Protein AF-A0A955X876-F1 (afdb_monomer)

Radius of gyration: 24.61 Å; Cα contacts (8 Å, |Δi|>4): 63; chains: 1; bounding box: 52×26×81 Å

Structure (mmCIF, N/CA/C/O backbone):
data_AF-A0A955X876-F1
#
_entry.id   AF-A0A955X876-F1
#
loop_
_atom_site.group_PDB
_atom_site.id
_atom_site.type_symbol
_atom_site.label_atom_id
_atom_site.label_alt_id
_atom_site.label_comp_id
_atom_site.label_asym_id
_atom_site.label_entity_id
_atom_site.label_seq_id
_atom_site.pdbx_PDB_ins_code
_atom_site.Cartn_x
_atom_site.Cartn_y
_atom_site.Cartn_z
_atom_site.occupancy
_atom_site.B_iso_or_equiv
_atom_site.auth_seq_id
_atom_site.auth_comp_id
_atom_site.auth_asym_id
_atom_site.auth_atom_id
_atom_site.pdbx_PDB_model_num
ATOM 1 N N . MET A 1 1 ? -39.574 15.669 65.019 1.00 46.94 1 MET A N 1
ATOM 2 C CA . MET A 1 1 ? -39.361 14.557 64.065 1.00 46.94 1 MET A CA 1
ATOM 3 C C . MET A 1 1 ? -38.713 15.125 62.801 1.00 46.94 1 MET A C 1
ATOM 5 O O . MET A 1 1 ? -39.410 15.679 61.964 1.00 46.94 1 MET A O 1
ATOM 9 N N . ARG A 1 2 ? -37.374 15.113 62.713 1.00 51.97 2 ARG A N 1
ATOM 10 C CA . A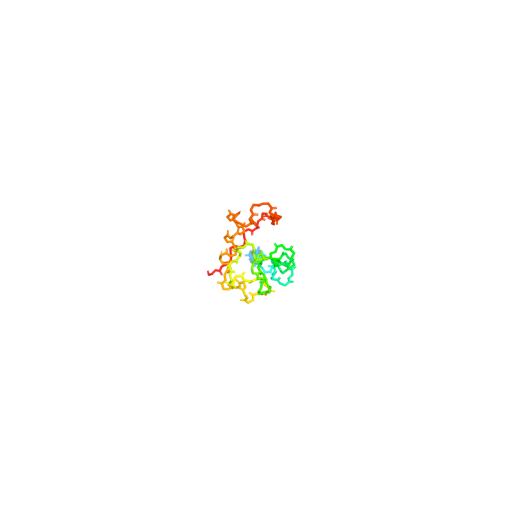RG A 1 2 ? -36.609 15.678 61.583 1.00 51.97 2 ARG A CA 1
ATOM 11 C C . ARG A 1 2 ? -36.257 14.535 60.629 1.00 51.97 2 ARG A C 1
ATOM 13 O O . ARG A 1 2 ? -35.543 13.619 61.018 1.00 51.97 2 ARG A O 1
ATOM 20 N N . ARG A 1 3 ? -36.835 14.555 59.426 1.00 57.81 3 ARG A N 1
ATOM 21 C CA . ARG A 1 3 ? -36.649 13.527 58.394 1.00 57.81 3 ARG A CA 1
ATOM 22 C C . ARG A 1 3 ? -35.230 13.618 57.830 1.00 57.81 3 ARG A C 1
ATOM 24 O O . ARG A 1 3 ? -34.877 14.617 57.214 1.00 57.81 3 ARG A O 1
ATOM 31 N N . VAL A 1 4 ? -34.440 12.570 58.046 1.00 61.78 4 VAL A N 1
ATOM 32 C CA . VAL A 1 4 ? -33.157 12.335 57.375 1.00 61.78 4 VAL A CA 1
ATOM 33 C C . VAL A 1 4 ? -33.472 11.716 56.009 1.00 61.78 4 VAL A C 1
ATOM 35 O O . VAL A 1 4 ? -33.583 10.504 55.881 1.00 61.78 4 VAL A O 1
ATOM 38 N N . LEU A 1 5 ? -33.704 12.547 54.993 1.00 59.03 5 LEU A N 1
ATOM 39 C CA . LEU A 1 5 ? -33.776 12.136 53.585 1.00 59.03 5 LEU A CA 1
ATOM 40 C C . LEU A 1 5 ? -32.793 13.012 52.807 1.00 59.03 5 LEU A C 1
ATOM 42 O O . LEU A 1 5 ? -33.166 14.081 52.338 1.00 59.03 5 LEU A O 1
ATOM 46 N N . ALA A 1 6 ? -31.525 12.609 52.732 1.00 58.16 6 ALA A N 1
ATOM 47 C CA . ALA A 1 6 ? -30.532 13.362 51.964 1.00 58.16 6 ALA A CA 1
ATOM 48 C C . ALA A 1 6 ? -29.336 12.586 51.366 1.00 58.16 6 ALA A C 1
ATOM 50 O O . ALA A 1 6 ? -28.631 13.221 50.591 1.00 58.16 6 ALA A O 1
ATOM 51 N N . PRO A 1 7 ? -29.051 11.283 51.614 1.00 53.41 7 PRO A N 1
ATOM 52 C CA . PRO A 1 7 ? -27.839 10.707 51.020 1.00 53.41 7 PRO A CA 1
ATOM 53 C C . PRO A 1 7 ? -28.064 9.997 49.674 1.00 53.41 7 PRO A C 1
ATOM 55 O O . PRO A 1 7 ? -27.098 9.742 48.965 1.00 53.41 7 PRO A O 1
ATOM 58 N N . LEU A 1 8 ? -29.304 9.681 49.276 1.00 55.84 8 LEU A N 1
ATOM 59 C CA . LEU A 1 8 ? -29.526 8.789 48.126 1.00 55.84 8 LEU A CA 1
ATOM 60 C C . LEU A 1 8 ? -29.377 9.460 46.747 1.00 55.84 8 LEU A C 1
ATOM 62 O O . LEU A 1 8 ? -29.168 8.769 45.756 1.00 55.84 8 LEU A O 1
ATOM 66 N N . ALA A 1 9 ? -29.452 10.791 46.667 1.00 57.09 9 ALA A N 1
ATOM 67 C CA . ALA A 1 9 ? -29.381 11.507 45.389 1.00 57.09 9 ALA A CA 1
ATOM 68 C C . ALA A 1 9 ? -27.944 11.668 44.854 1.00 57.09 9 ALA A C 1
ATOM 70 O O . ALA A 1 9 ? -27.759 11.863 43.657 1.00 57.09 9 ALA A O 1
ATOM 71 N N . LEU A 1 10 ? -26.925 11.561 45.715 1.00 55.12 10 LEU A N 1
ATOM 72 C CA . LEU A 1 10 ? -25.534 11.806 45.320 1.00 55.12 10 LEU A CA 1
ATOM 73 C C . LEU A 1 10 ? -24.868 10.577 44.675 1.00 55.12 10 LEU A C 1
ATOM 75 O O . LEU A 1 10 ? -23.949 10.728 43.878 1.00 55.12 10 LEU A O 1
ATOM 79 N N . ALA A 1 11 ? -25.362 9.367 44.956 1.00 57.44 11 ALA A N 1
ATOM 80 C CA . ALA A 1 11 ? -24.802 8.131 44.404 1.00 57.44 11 ALA A CA 1
ATOM 81 C C . ALA A 1 11 ? -25.152 7.905 42.919 1.00 57.44 11 ALA A C 1
ATOM 83 O O . ALA A 1 11 ? -24.370 7.289 42.201 1.00 57.44 11 ALA A O 1
ATOM 84 N N . LEU A 1 12 ? -26.282 8.433 42.426 1.00 56.28 12 LEU A N 1
ATOM 85 C CA . LEU A 1 12 ? -26.659 8.303 41.009 1.00 56.28 12 LEU A CA 1
ATOM 86 C C . LEU A 1 12 ? -25.880 9.252 40.083 1.00 56.28 12 LEU A C 1
ATOM 88 O O . LEU A 1 12 ? -25.795 8.991 38.887 1.00 56.28 12 LEU A O 1
ATOM 92 N N . ALA A 1 13 ? -25.288 10.326 40.614 1.00 57.69 13 ALA A N 1
ATOM 93 C CA . ALA A 1 13 ? -24.549 11.298 39.809 1.00 57.69 13 ALA A CA 1
ATOM 94 C C . ALA A 1 13 ? -23.156 10.799 39.375 1.00 57.69 13 ALA A C 1
ATOM 96 O O . ALA A 1 13 ? -22.632 11.270 38.369 1.00 57.69 13 ALA A O 1
ATOM 97 N N . LEU A 1 14 ? -22.563 9.827 40.083 1.00 55.78 14 LEU A N 1
ATOM 98 C CA . LEU A 1 14 ? -21.231 9.300 39.748 1.00 55.78 14 LEU A CA 1
ATOM 99 C C . LEU A 1 14 ? -21.244 8.234 38.637 1.00 55.78 14 LEU A C 1
ATOM 101 O O . LEU A 1 14 ? -20.202 7.973 38.047 1.00 55.78 14 LEU A O 1
ATOM 105 N N . ALA A 1 15 ? -22.396 7.642 38.310 1.00 58.44 15 ALA A N 1
ATOM 106 C CA . ALA A 1 15 ? -22.489 6.609 37.272 1.00 58.44 15 ALA A CA 1
ATOM 107 C C . ALA A 1 15 ? -22.583 7.172 35.838 1.00 58.44 15 ALA A C 1
ATOM 109 O O . ALA A 1 15 ? -22.543 6.411 34.877 1.00 58.44 15 ALA A O 1
ATOM 110 N N . ALA A 1 16 ? -22.712 8.493 35.679 1.00 61.22 16 ALA A N 1
ATOM 111 C CA . ALA A 1 16 ? -22.961 9.135 34.386 1.00 61.22 16 ALA A CA 1
ATOM 112 C C . ALA A 1 16 ? -21.707 9.730 33.711 1.00 61.22 16 ALA A C 1
ATOM 114 O O . ALA A 1 16 ? -21.830 10.341 32.654 1.00 61.22 16 ALA A O 1
ATOM 115 N N . CYS A 1 17 ? -20.512 9.574 34.295 1.00 60.59 17 CYS A N 1
ATOM 116 C CA . CYS A 1 17 ? -19.291 10.257 33.835 1.00 60.59 17 CYS A CA 1
ATOM 117 C C . CYS A 1 17 ? -18.110 9.308 33.532 1.00 60.59 17 CYS A C 1
ATOM 119 O O . CYS A 1 17 ? -16.960 9.713 33.659 1.00 60.59 17 CYS A O 1
ATOM 121 N N . GLY A 1 18 ? -18.376 8.046 33.172 1.00 60.62 18 GLY A N 1
ATOM 122 C CA . GLY A 1 18 ? -17.340 7.010 32.999 1.00 60.62 18 GLY A CA 1
ATOM 123 C C . GLY A 1 18 ? -17.382 6.246 31.673 1.00 60.62 18 GLY A C 1
ATOM 124 O O . GLY A 1 18 ? -16.867 5.137 31.604 1.00 60.62 18 GLY A O 1
ATOM 125 N N . GLY A 1 19 ? -18.045 6.779 30.645 1.00 61.38 19 GLY A N 1
ATOM 126 C CA . GLY A 1 19 ? -17.951 6.213 29.300 1.00 61.38 19 GLY A CA 1
ATOM 127 C C . GLY A 1 19 ? -16.740 6.802 28.591 1.00 61.38 19 GLY A C 1
ATOM 128 O O . GLY A 1 19 ? -16.842 7.919 28.084 1.00 61.38 19 GLY A O 1
ATOM 129 N N . GLU A 1 20 ? -15.615 6.084 28.566 1.00 70.38 20 GLU A N 1
ATOM 130 C CA . GLU A 1 20 ? -14.516 6.423 27.658 1.00 70.38 20 GLU A CA 1
ATOM 131 C C . GLU A 1 20 ? -15.081 6.455 26.223 1.00 70.38 20 GLU A C 1
ATOM 133 O O . GLU A 1 20 ? -15.805 5.528 25.834 1.00 70.38 20 GLU A O 1
ATOM 138 N N . PRO A 1 21 ? -14.820 7.509 25.429 1.00 67.19 21 PRO A N 1
ATOM 139 C CA . PRO A 1 21 ? -15.184 7.489 24.022 1.00 67.19 21 PRO A CA 1
ATOM 140 C C . PRO A 1 21 ? -14.467 6.309 23.362 1.00 67.19 21 PRO A C 1
ATOM 142 O O . PRO A 1 21 ? -13.261 6.145 23.535 1.00 67.19 21 PRO A O 1
ATOM 145 N N . ALA A 1 22 ? -15.219 5.477 22.636 1.00 69.19 22 ALA A N 1
ATOM 146 C CA . ALA A 1 22 ? -14.650 4.354 21.901 1.00 69.19 22 ALA A CA 1
ATOM 147 C C . ALA A 1 22 ? -13.519 4.856 20.994 1.00 69.19 22 ALA A C 1
ATOM 149 O O . ALA A 1 22 ? -13.702 5.849 20.283 1.00 69.19 22 ALA A O 1
ATOM 150 N N . ASP A 1 23 ? -12.368 4.180 21.033 1.00 70.44 23 ASP A N 1
ATOM 151 C CA . ASP A 1 23 ? -11.249 4.508 20.158 1.00 70.44 23 ASP A CA 1
ATOM 152 C C . ASP A 1 23 ? -11.703 4.288 18.704 1.00 70.44 23 ASP A C 1
ATOM 154 O O . ASP A 1 23 ? -12.031 3.157 18.325 1.00 70.44 23 ASP A O 1
ATOM 158 N N . PRO A 1 24 ? -11.759 5.335 17.862 1.00 63.53 24 PRO A N 1
ATOM 159 C CA . PRO A 1 24 ? -12.141 5.178 16.462 1.00 63.53 24 PRO A CA 1
ATOM 160 C C . PRO A 1 24 ? -11.194 4.234 15.699 1.00 63.53 24 PRO A C 1
ATOM 162 O O . PRO A 1 24 ? -11.566 3.731 14.639 1.00 63.53 24 PRO A O 1
ATOM 165 N N . CYS A 1 25 ? -10.004 3.951 16.238 1.00 69.44 25 CYS A N 1
ATOM 166 C CA . CYS A 1 25 ? -9.046 3.003 15.683 1.00 69.44 25 CYS A CA 1
ATOM 167 C C . CYS A 1 25 ? -9.357 1.543 16.046 1.00 69.44 25 CYS A C 1
ATOM 169 O O . CYS A 1 25 ? -8.926 0.656 15.314 1.00 69.44 25 CYS A O 1
ATOM 171 N N . GLU A 1 26 ? -10.139 1.260 17.099 1.00 73.25 26 GLU A N 1
ATOM 172 C CA . GLU A 1 26 ? -10.538 -0.123 17.431 1.00 73.25 26 GLU A CA 1
ATOM 173 C C . GLU A 1 26 ? -11.464 -0.733 16.371 1.00 73.25 26 GLU A C 1
ATOM 175 O O . GLU A 1 26 ? -11.457 -1.941 16.144 1.00 73.25 26 GLU A O 1
ATOM 180 N N . SER A 1 27 ? -12.251 0.105 15.697 1.00 76.19 27 SER A N 1
ATOM 181 C CA . SER A 1 27 ? -13.167 -0.301 14.620 1.00 76.19 27 SER A CA 1
ATOM 182 C C . SER A 1 27 ? -12.709 0.170 13.235 1.00 76.19 27 SER A C 1
ATOM 184 O O . SER A 1 27 ? -13.464 0.096 12.264 1.00 76.19 27 SER A O 1
ATOM 186 N N . GLY A 1 28 ? -11.470 0.659 13.146 1.00 75.56 28 GLY A N 1
ATOM 187 C CA . GLY A 1 28 ? -10.899 1.223 11.934 1.00 75.56 28 GLY A CA 1
ATOM 188 C C . GLY A 1 28 ? -10.596 0.188 10.840 1.00 75.56 28 GLY A C 1
ATOM 189 O O . GLY A 1 28 ? -10.668 -1.027 11.055 1.00 75.56 28 GLY A O 1
ATOM 190 N N . PRO A 1 29 ? -10.235 0.662 9.635 1.00 82.56 29 PRO A N 1
ATOM 191 C CA . PRO A 1 29 ? -9.770 -0.208 8.565 1.00 82.56 29 PRO A CA 1
ATOM 192 C C . PRO A 1 29 ? -8.496 -0.949 8.991 1.00 82.56 29 PRO A C 1
ATOM 194 O O . PRO A 1 29 ? -7.559 -0.371 9.537 1.00 82.56 29 PRO A O 1
ATOM 197 N N . THR A 1 30 ? -8.453 -2.240 8.694 1.00 88.00 30 THR A N 1
ATOM 198 C CA . THR A 1 30 ? -7.306 -3.124 8.879 1.00 88.00 30 THR A CA 1
ATOM 199 C C . THR A 1 30 ? -6.693 -3.482 7.531 1.00 88.00 30 THR A C 1
ATOM 201 O O . THR A 1 30 ? -7.262 -3.246 6.456 1.00 88.00 30 THR A O 1
ATOM 204 N N . PHE A 1 31 ? -5.511 -4.103 7.575 1.00 87.62 31 PHE A N 1
ATOM 205 C CA . PHE A 1 31 ? -4.882 -4.581 6.354 1.00 87.62 31 PHE A CA 1
ATOM 206 C C . PHE A 1 31 ? -5.774 -5.572 5.599 1.00 87.62 31 PHE A C 1
ATOM 208 O O . PHE A 1 31 ? -5.993 -5.428 4.401 1.00 87.62 31 PHE A O 1
ATOM 215 N N . THR A 1 32 ? -6.331 -6.552 6.308 1.00 89.00 32 THR A N 1
ATOM 216 C CA . THR A 1 32 ? -7.084 -7.651 5.700 1.00 89.00 32 THR A CA 1
ATOM 217 C C . THR A 1 32 ? -8.492 -7.266 5.257 1.00 89.00 32 THR A C 1
ATOM 219 O O . THR A 1 32 ? -8.992 -7.884 4.324 1.00 89.00 32 THR A O 1
ATOM 222 N N . ASN A 1 33 ? -9.136 -6.275 5.886 1.00 84.81 33 ASN A N 1
ATOM 223 C CA . ASN A 1 33 ? -10.523 -5.908 5.571 1.00 84.81 33 ASN A CA 1
ATOM 224 C C . ASN A 1 33 ? -10.661 -4.706 4.617 1.00 84.81 33 ASN A C 1
ATOM 226 O O . ASN A 1 33 ? -11.770 -4.417 4.181 1.00 84.81 33 ASN A O 1
ATOM 230 N N . THR A 1 34 ? -9.589 -3.953 4.347 1.00 87.19 34 THR A N 1
ATOM 231 C CA . THR A 1 34 ? -9.669 -2.722 3.541 1.00 87.19 34 THR A CA 1
ATOM 232 C C . THR A 1 34 ? -8.395 -2.474 2.745 1.00 87.19 34 THR A C 1
ATOM 234 O O . THR A 1 34 ? -8.446 -2.364 1.521 1.00 87.19 34 THR A O 1
ATOM 237 N N . VAL A 1 35 ? -7.235 -2.385 3.407 1.00 87.88 35 VAL A N 1
ATOM 238 C CA . VAL A 1 35 ? -6.008 -1.914 2.733 1.00 87.88 35 VAL A CA 1
ATOM 239 C C . VAL A 1 35 ? -5.560 -2.881 1.642 1.00 87.88 35 VAL A C 1
ATOM 241 O O . VAL A 1 35 ? -5.138 -2.430 0.581 1.00 87.88 35 VAL A O 1
ATOM 244 N N . LYS A 1 36 ? -5.684 -4.195 1.861 1.00 91.12 36 LYS A N 1
ATOM 245 C CA . LYS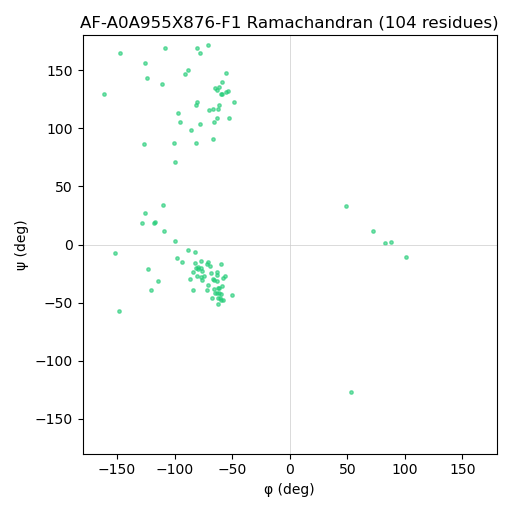 A 1 36 ? -5.269 -5.199 0.881 1.00 91.12 36 LYS A CA 1
ATOM 246 C C . LYS A 1 36 ? -6.034 -5.075 -0.433 1.00 91.12 36 LYS A C 1
ATOM 248 O O . LYS A 1 36 ? -5.409 -5.075 -1.483 1.00 91.12 36 LYS A O 1
ATOM 253 N N . GLU A 1 37 ? -7.353 -4.914 -0.390 1.00 91.25 37 GLU A N 1
ATOM 254 C CA . GLU A 1 37 ? -8.158 -4.777 -1.611 1.00 91.25 37 GLU A CA 1
ATOM 255 C C . GLU A 1 37 ? -7.741 -3.542 -2.424 1.00 91.25 37 GLU A C 1
ATOM 257 O O . GLU A 1 37 ? -7.590 -3.605 -3.644 1.00 91.25 37 GLU A O 1
ATOM 262 N N . ILE A 1 38 ? -7.479 -2.426 -1.739 1.00 89.56 38 ILE A N 1
ATOM 263 C CA . ILE A 1 38 ? -7.014 -1.191 -2.377 1.00 89.56 38 ILE A CA 1
ATOM 264 C C . ILE A 1 38 ? -5.602 -1.374 -2.948 1.00 89.56 38 ILE A C 1
ATOM 266 O O . ILE A 1 38 ? -5.361 -0.990 -4.093 1.00 89.56 38 ILE A O 1
ATOM 270 N N . SER A 1 39 ? -4.687 -1.970 -2.178 1.00 90.06 39 SER A N 1
ATOM 271 C CA . SER A 1 39 ? -3.309 -2.240 -2.604 1.00 90.06 39 SER A CA 1
ATOM 272 C C . SER A 1 39 ? -3.282 -3.133 -3.844 1.00 90.06 39 SER A C 1
ATOM 274 O O . SER A 1 39 ? -2.651 -2.785 -4.846 1.00 90.06 39 SER A O 1
ATOM 276 N N . ASP A 1 40 ? -4.048 -4.226 -3.825 1.00 91.69 40 ASP A N 1
ATOM 277 C CA . ASP A 1 40 ? -4.156 -5.174 -4.931 1.00 91.69 40 ASP A CA 1
ATOM 278 C C . ASP A 1 40 ? -4.682 -4.489 -6.201 1.00 91.69 40 ASP A C 1
ATOM 280 O O . ASP A 1 40 ? -4.155 -4.700 -7.293 1.00 91.69 40 ASP A O 1
ATOM 284 N N . ALA A 1 41 ? -5.687 -3.618 -6.066 1.00 89.88 41 ALA A N 1
ATOM 285 C CA . ALA A 1 41 ? -6.323 -2.957 -7.201 1.00 89.88 41 ALA A CA 1
ATOM 286 C C . ALA A 1 41 ? -5.547 -1.749 -7.755 1.00 89.88 41 ALA A C 1
ATOM 288 O O . ALA A 1 41 ? -5.742 -1.387 -8.919 1.00 89.88 41 ALA A O 1
ATOM 289 N N . LYS A 1 42 ? -4.748 -1.060 -6.930 1.00 88.75 42 LYS A N 1
ATOM 290 C CA . LYS A 1 42 ? -4.183 0.261 -7.271 1.00 88.75 42 LYS A CA 1
ATOM 291 C C . LYS A 1 42 ? -2.666 0.342 -7.207 1.00 88.75 42 LYS A C 1
ATOM 293 O O . LYS A 1 42 ? -2.104 1.247 -7.818 1.00 88.75 42 LYS A O 1
ATOM 298 N N . CYS A 1 43 ? -2.010 -0.556 -6.482 1.00 91.62 43 CYS A N 1
ATOM 299 C CA . CYS A 1 43 ? -0.594 -0.420 -6.155 1.00 91.62 43 CYS A CA 1
ATOM 300 C C . CYS A 1 43 ? 0.249 -1.589 -6.683 1.00 91.62 43 CYS A C 1
ATOM 302 O O . CYS A 1 43 ? 1.348 -1.361 -7.194 1.00 91.62 43 CYS A O 1
ATOM 304 N N . LEU A 1 44 ? -0.266 -2.823 -6.623 1.00 92.88 44 LEU A N 1
ATOM 305 C CA . LEU A 1 44 ? 0.507 -4.029 -6.952 1.00 92.88 44 LEU A CA 1
ATOM 306 C C . LEU A 1 44 ? 0.997 -4.115 -8.396 1.00 92.88 44 LEU A C 1
ATOM 308 O O . LEU A 1 44 ? 2.002 -4.773 -8.643 1.00 92.88 44 LEU A O 1
ATOM 312 N N . SER A 1 45 ? 0.360 -3.427 -9.347 1.00 91.31 45 SER A N 1
ATOM 313 C CA . SER A 1 45 ? 0.841 -3.427 -10.735 1.00 91.31 45 SER A CA 1
ATOM 314 C C . SER A 1 45 ? 2.282 -2.925 -10.864 1.00 91.31 45 SER A C 1
ATOM 316 O O . SER A 1 45 ? 2.980 -3.341 -11.783 1.00 91.31 45 SER A O 1
ATOM 318 N N . CYS A 1 46 ? 2.715 -2.049 -9.949 1.00 93.06 46 CYS A N 1
ATOM 319 C CA . CYS A 1 46 ? 4.065 -1.482 -9.917 1.00 93.06 46 CYS A CA 1
ATOM 320 C C . CYS A 1 46 ? 4.861 -1.914 -8.674 1.00 93.06 46 CYS A C 1
ATOM 322 O O . CYS A 1 46 ? 6.083 -2.023 -8.737 1.00 93.06 46 CYS A O 1
ATOM 324 N N . HIS A 1 47 ? 4.170 -2.147 -7.554 1.00 94.75 47 HIS A N 1
ATOM 325 C CA . HIS A 1 47 ? 4.746 -2.435 -6.238 1.00 94.75 47 HIS A CA 1
ATOM 326 C C . HIS A 1 47 ? 4.527 -3.887 -5.796 1.00 94.75 47 HIS A C 1
ATOM 328 O O . HIS A 1 47 ? 4.319 -4.151 -4.617 1.00 94.75 47 HIS A O 1
ATOM 334 N N . SER A 1 48 ? 4.523 -4.835 -6.730 1.00 95.38 48 SER A N 1
ATOM 335 C CA . SER A 1 48 ? 4.628 -6.251 -6.378 1.00 95.38 48 SER A CA 1
ATOM 336 C C . SER A 1 48 ? 6.093 -6.678 -6.377 1.00 95.38 48 SER A C 1
ATOM 338 O O . SER A 1 48 ? 6.880 -6.231 -7.217 1.00 95.38 48 SER A O 1
ATOM 340 N N . LYS A 1 49 ? 6.448 -7.612 -5.497 1.00 95.31 49 LYS A N 1
ATOM 341 C CA . LYS A 1 49 ? 7.725 -8.338 -5.543 1.00 95.31 49 LYS A CA 1
ATOM 342 C C . LYS A 1 49 ? 7.952 -9.055 -6.879 1.00 95.31 49 LYS A C 1
ATOM 344 O O . LYS A 1 49 ? 9.095 -9.241 -7.280 1.00 95.31 49 LYS A O 1
ATOM 349 N N . ASP A 1 50 ? 6.868 -9.417 -7.568 1.00 94.94 50 ASP A N 1
ATOM 350 C CA . ASP A 1 50 ? 6.898 -10.084 -8.871 1.00 94.94 50 ASP A CA 1
ATOM 351 C C . ASP A 1 50 ? 6.934 -9.067 -10.035 1.00 94.94 50 ASP A C 1
ATOM 353 O O . ASP A 1 50 ? 7.057 -9.442 -11.203 1.00 94.94 50 ASP A O 1
ATOM 357 N N . ALA A 1 51 ? 6.830 -7.762 -9.746 1.00 93.00 51 ALA A N 1
ATOM 358 C CA . ALA A 1 51 ? 6.976 -6.714 -10.747 1.00 93.00 51 ALA A CA 1
ATOM 359 C C . ALA A 1 51 ? 8.462 -6.445 -11.024 1.00 93.00 51 ALA A C 1
ATOM 361 O O . ALA A 1 51 ? 9.226 -6.039 -10.144 1.00 93.00 51 ALA A O 1
ATOM 362 N N . GLU A 1 52 ? 8.857 -6.592 -12.288 1.00 91.88 52 GLU A N 1
ATOM 363 C CA . GLU A 1 52 ? 10.232 -6.400 -12.751 1.00 91.88 52 GLU A CA 1
ATOM 364 C C . GLU A 1 52 ? 10.325 -5.387 -13.902 1.00 91.88 52 GLU A C 1
ATOM 366 O O . GLU A 1 52 ? 9.374 -5.160 -14.658 1.00 91.88 52 GLU A O 1
ATOM 371 N N . GLY A 1 53 ? 11.507 -4.785 -14.059 1.00 90.00 53 GLY A N 1
ATOM 372 C CA . GLY A 1 53 ? 11.840 -3.932 -15.200 1.00 90.00 53 GLY A CA 1
ATOM 373 C C . GLY A 1 53 ? 10.834 -2.802 -15.431 1.00 90.00 53 GLY A C 1
ATOM 374 O O . GLY A 1 53 ? 10.529 -2.022 -14.529 1.00 90.00 53 GLY A O 1
ATOM 375 N N . ALA A 1 54 ? 10.316 -2.714 -16.658 1.00 87.88 54 ALA A N 1
ATOM 376 C CA . ALA A 1 54 ? 9.365 -1.676 -17.054 1.00 87.88 54 ALA A CA 1
ATOM 377 C C . ALA A 1 54 ? 8.037 -1.738 -16.278 1.00 87.88 54 ALA A C 1
ATOM 379 O O . ALA A 1 54 ? 7.406 -0.699 -16.091 1.00 87.88 54 ALA A O 1
ATOM 380 N N . ASN A 1 55 ? 7.643 -2.915 -15.775 1.00 86.62 55 ASN A N 1
ATOM 381 C CA . ASN A 1 55 ? 6.394 -3.079 -15.027 1.00 86.62 55 ASN A CA 1
ATOM 382 C C . ASN A 1 55 ? 6.441 -2.372 -13.668 1.00 86.62 55 ASN A C 1
ATOM 384 O O . ASN A 1 55 ? 5.405 -1.949 -13.174 1.00 86.62 55 ASN A O 1
ATOM 388 N N . ARG A 1 56 ? 7.634 -2.151 -13.095 1.00 91.94 56 ARG A N 1
ATOM 389 C CA . ARG A 1 56 ? 7.769 -1.359 -11.863 1.00 91.94 56 ARG A CA 1
ATOM 390 C C . ARG A 1 56 ? 7.475 0.124 -12.075 1.00 91.94 56 ARG A C 1
ATOM 392 O O . ARG A 1 56 ? 7.267 0.830 -11.098 1.00 91.94 56 ARG A O 1
ATOM 399 N N . ALA A 1 57 ? 7.499 0.634 -13.310 1.00 89.06 57 ALA A N 1
ATOM 400 C CA . ALA A 1 57 ? 7.306 2.059 -13.609 1.00 89.06 57 ALA A CA 1
ATOM 401 C C . ALA A 1 57 ? 8.176 3.006 -12.742 1.00 89.06 57 ALA A C 1
ATOM 403 O O . ALA A 1 57 ? 7.764 4.112 -12.400 1.00 89.06 57 ALA A O 1
ATOM 404 N N . GLY A 1 58 ? 9.383 2.563 -12.368 1.00 88.69 58 GLY A N 1
ATOM 405 C CA . GLY A 1 58 ? 10.292 3.301 -11.483 1.00 88.69 58 GLY A CA 1
ATOM 406 C C . GLY A 1 58 ? 10.101 3.051 -9.980 1.00 88.69 58 GLY A C 1
ATOM 407 O O . GLY A 1 58 ? 10.829 3.644 -9.187 1.00 88.69 58 GLY A O 1
ATOM 408 N N . ALA A 1 59 ? 9.180 2.171 -9.571 1.00 91.44 59 ALA A N 1
ATOM 409 C CA . ALA A 1 59 ? 9.026 1.750 -8.181 1.00 91.44 59 ALA A CA 1
ATOM 410 C C . ALA A 1 59 ? 10.319 1.086 -7.659 1.00 91.44 59 ALA A C 1
ATOM 412 O O . ALA A 1 59 ? 10.832 0.163 -8.309 1.00 91.44 59 ALA A O 1
ATOM 413 N N . PRO A 1 60 ? 10.846 1.505 -6.490 1.00 90.75 60 PRO A N 1
ATOM 414 C CA . PRO A 1 60 ? 12.064 0.932 -5.919 1.00 90.75 60 PRO A CA 1
ATOM 415 C C . PRO A 1 60 ? 11.932 -0.571 -5.669 1.00 90.75 60 PRO A C 1
ATOM 417 O O . PRO A 1 60 ? 10.887 -1.024 -5.207 1.00 90.75 60 PRO A O 1
ATOM 420 N N . VAL A 1 61 ? 12.988 -1.339 -5.943 1.00 89.50 61 VAL A N 1
ATOM 421 C CA . VAL A 1 61 ? 13.055 -2.771 -5.599 1.00 89.50 61 VAL A CA 1
ATOM 422 C C . VAL A 1 61 ? 13.037 -2.932 -4.077 1.00 89.50 61 VAL A C 1
ATOM 424 O O . VAL A 1 61 ? 13.742 -2.201 -3.382 1.00 89.50 61 VAL A O 1
ATOM 427 N N . GLY A 1 62 ? 12.238 -3.873 -3.566 1.00 87.44 62 GLY A N 1
ATOM 428 C CA . GLY A 1 62 ? 12.059 -4.089 -2.126 1.00 87.44 62 GLY A CA 1
ATOM 429 C C . GLY A 1 62 ? 11.034 -3.158 -1.470 1.00 87.44 62 GLY A C 1
ATOM 430 O O . GLY A 1 62 ? 10.827 -3.242 -0.263 1.00 87.44 62 GLY A O 1
ATOM 431 N N . MET A 1 63 ? 10.389 -2.275 -2.242 1.00 92.25 63 MET A N 1
ATOM 432 C CA . MET A 1 63 ? 9.212 -1.510 -1.815 1.00 92.25 63 MET A CA 1
ATOM 433 C C . MET A 1 63 ? 7.956 -2.188 -2.363 1.00 92.25 63 MET A C 1
ATOM 435 O O . MET A 1 63 ? 7.330 -1.699 -3.310 1.00 92.25 63 MET A O 1
ATOM 439 N N . ASP A 1 64 ? 7.654 -3.346 -1.784 1.00 94.69 64 ASP A N 1
ATOM 440 C CA . ASP A 1 64 ? 6.637 -4.276 -2.262 1.00 94.69 64 ASP A CA 1
ATOM 441 C C . ASP A 1 64 ? 5.442 -4.315 -1.293 1.00 94.69 64 ASP A C 1
ATOM 443 O O . ASP A 1 64 ? 5.608 -4.283 -0.072 1.00 94.69 64 ASP A O 1
ATOM 447 N N . PHE A 1 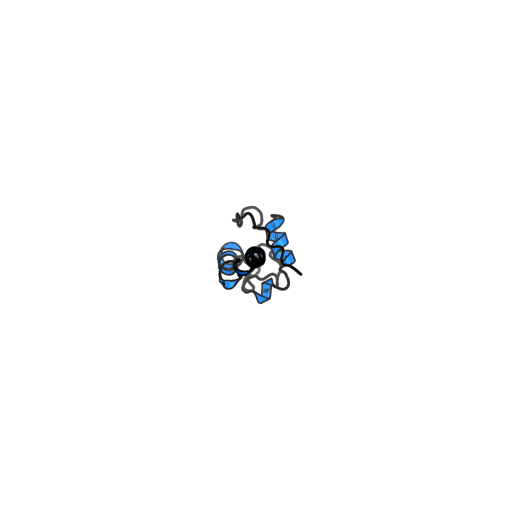65 ? 4.221 -4.341 -1.831 1.00 94.31 65 PHE A N 1
ATOM 448 C CA . PHE A 1 65 ? 2.971 -4.180 -1.075 1.00 94.31 65 PHE A CA 1
ATOM 449 C C . PHE A 1 65 ? 2.072 -5.423 -1.125 1.00 94.31 65 PHE A C 1
ATOM 451 O O . PHE A 1 65 ? 0.866 -5.332 -0.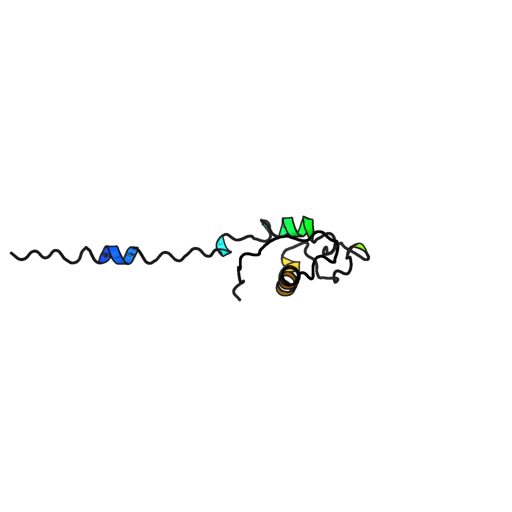875 1.00 94.31 65 PHE A O 1
ATOM 458 N N . ASP A 1 66 ? 2.651 -6.579 -1.465 1.00 93.69 66 ASP A N 1
ATOM 459 C CA . ASP A 1 66 ? 1.952 -7.864 -1.595 1.00 93.69 66 ASP A CA 1
ATOM 460 C C . ASP A 1 66 ? 1.343 -8.341 -0.266 1.00 93.69 66 ASP A C 1
ATOM 462 O O . ASP A 1 66 ? 0.293 -8.994 -0.245 1.00 93.69 66 ASP A O 1
ATOM 466 N N . ASP A 1 67 ? 1.990 -8.000 0.852 1.00 93.75 67 ASP A N 1
ATOM 467 C CA . ASP A 1 67 ? 1.589 -8.408 2.191 1.00 93.75 67 ASP A CA 1
ATOM 468 C C . ASP A 1 67 ? 1.917 -7.362 3.266 1.00 93.75 67 ASP A C 1
ATOM 470 O O . ASP A 1 67 ? 2.690 -6.422 3.077 1.00 93.75 67 ASP A O 1
ATOM 474 N N . TYR A 1 68 ? 1.295 -7.539 4.433 1.00 92.19 68 TYR A N 1
ATOM 475 C CA . TYR A 1 68 ? 1.448 -6.626 5.562 1.00 92.19 68 TYR A CA 1
ATOM 476 C C . TYR A 1 68 ? 2.886 -6.565 6.089 1.00 92.19 68 TYR A C 1
ATOM 478 O O . TYR A 1 68 ? 3.349 -5.493 6.476 1.00 92.19 68 TYR A O 1
ATOM 486 N N . ALA A 1 69 ? 3.595 -7.698 6.108 1.00 94.00 69 ALA A N 1
ATOM 487 C CA . ALA A 1 69 ? 4.950 -7.767 6.650 1.00 94.00 69 ALA A CA 1
ATOM 488 C C . ALA A 1 69 ? 5.935 -6.941 5.811 1.00 94.00 69 ALA A C 1
ATOM 490 O O . ALA A 1 69 ? 6.875 -6.371 6.359 1.00 94.00 69 ALA A O 1
ATOM 491 N N . SER A 1 70 ? 5.675 -6.831 4.510 1.00 91.12 70 SER A N 1
ATOM 492 C CA . SER A 1 70 ? 6.463 -6.044 3.562 1.00 91.12 70 SER A CA 1
ATOM 493 C C . SER A 1 70 ? 6.200 -4.534 3.683 1.00 91.12 70 SER A C 1
ATOM 495 O O . SER A 1 70 ? 7.112 -3.731 3.504 1.00 91.12 70 SER A O 1
ATOM 497 N N . ILE A 1 71 ? 4.985 -4.132 4.080 1.00 91.44 71 ILE A N 1
ATOM 498 C CA . ILE A 1 71 ? 4.597 -2.718 4.255 1.00 91.44 71 ILE A CA 1
ATOM 499 C C . ILE A 1 71 ? 4.999 -2.169 5.628 1.00 91.44 71 ILE A C 1
ATOM 501 O O . ILE A 1 71 ? 5.415 -1.018 5.737 1.00 91.44 71 ILE A O 1
ATOM 505 N N . GLN A 1 72 ? 4.873 -2.970 6.689 1.00 92.25 72 GLN A N 1
ATOM 506 C CA . GLN A 1 72 ? 5.100 -2.533 8.071 1.00 92.25 72 GLN A CA 1
ATOM 507 C C . GLN A 1 72 ? 6.431 -1.781 8.305 1.00 92.25 72 GLN A C 1
ATOM 509 O O . GLN A 1 72 ? 6.384 -0.742 8.969 1.00 92.25 72 GLN A O 1
ATOM 514 N N . PRO A 1 73 ? 7.590 -2.206 7.756 1.00 94.00 73 PRO A N 1
ATOM 515 C CA . PRO A 1 73 ? 8.851 -1.481 7.946 1.00 94.00 73 PRO A CA 1
ATOM 516 C C . PRO A 1 73 ? 8.934 -0.145 7.190 1.00 94.00 73 PRO A C 1
ATOM 518 O O . PRO A 1 73 ? 9.785 0.677 7.517 1.00 94.00 73 PRO A O 1
ATOM 521 N N . ILE A 1 74 ? 8.068 0.087 6.201 1.00 91.56 74 ILE A N 1
ATOM 522 C CA . ILE A 1 74 ? 8.071 1.270 5.322 1.00 91.56 74 ILE A CA 1
ATOM 523 C C . ILE A 1 74 ? 6.784 2.095 5.449 1.00 91.56 74 ILE A C 1
ATOM 525 O O . ILE A 1 74 ? 6.453 2.896 4.575 1.00 91.56 74 ILE A O 1
ATOM 529 N N . LEU A 1 75 ? 6.035 1.903 6.539 1.00 90.31 75 LEU A N 1
ATOM 530 C CA . LEU A 1 75 ? 4.715 2.501 6.720 1.00 90.31 75 LEU A CA 1
ATOM 531 C C . LEU A 1 75 ? 4.746 4.0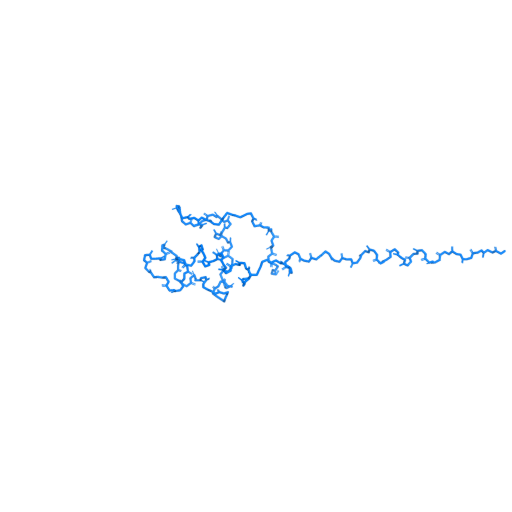38 6.663 1.00 90.31 75 LEU A C 1
ATOM 533 O O . LEU A 1 75 ? 3.825 4.645 6.117 1.00 90.31 75 LEU A O 1
ATOM 537 N N . SER A 1 76 ? 5.811 4.668 7.172 1.00 90.06 76 SER A N 1
ATOM 538 C CA . SER A 1 76 ? 6.004 6.122 7.079 1.00 90.06 76 SER A CA 1
ATOM 539 C C . SER A 1 76 ? 6.123 6.589 5.631 1.00 90.06 76 SER A C 1
ATOM 541 O O . SER A 1 76 ? 5.459 7.542 5.233 1.00 90.06 76 SER A O 1
ATOM 543 N N . ASP A 1 77 ? 6.921 5.889 4.828 1.00 89.94 77 ASP A N 1
ATOM 544 C CA . ASP A 1 77 ? 7.187 6.255 3.437 1.00 89.94 77 ASP A CA 1
ATOM 545 C C . ASP A 1 77 ? 5.965 6.010 2.555 1.00 89.94 77 ASP A C 1
ATOM 547 O O . ASP A 1 77 ? 5.708 6.786 1.628 1.00 89.94 77 ASP A O 1
ATOM 551 N N . PHE A 1 78 ? 5.211 4.949 2.864 1.00 89.06 78 PHE A N 1
ATOM 552 C CA . PHE A 1 78 ? 3.919 4.633 2.266 1.00 89.06 78 PHE A CA 1
ATOM 553 C C . PHE A 1 78 ? 2.896 5.738 2.560 1.00 89.06 78 PHE A C 1
ATOM 555 O O . PHE A 1 78 ? 2.288 6.278 1.636 1.00 89.06 78 PHE A O 1
ATOM 562 N N . ALA A 1 79 ? 2.744 6.135 3.828 1.00 88.06 79 ALA A N 1
ATOM 563 C CA . ALA A 1 79 ? 1.825 7.199 4.229 1.00 88.06 79 ALA A CA 1
ATOM 564 C C . ALA A 1 79 ? 2.207 8.560 3.622 1.00 88.06 79 ALA A C 1
ATOM 566 O O . ALA A 1 79 ? 1.341 9.281 3.117 1.00 88.06 79 ALA A O 1
ATOM 567 N N . ASP A 1 80 ? 3.499 8.895 3.602 1.00 89.25 80 ASP A N 1
ATOM 568 C CA . ASP A 1 80 ? 3.997 10.105 2.943 1.00 89.25 80 ASP A CA 1
ATOM 569 C C . ASP A 1 80 ? 3.699 10.079 1.437 1.00 89.25 80 ASP A C 1
ATOM 571 O O . ASP A 1 80 ? 3.317 11.096 0.862 1.00 89.25 80 ASP A O 1
ATOM 575 N N . ALA A 1 81 ? 3.782 8.915 0.781 1.00 88.06 81 ALA A N 1
ATOM 576 C CA . ALA A 1 81 ? 3.559 8.816 -0.662 1.00 88.06 81 ALA A CA 1
ATOM 577 C C . ALA A 1 81 ? 2.122 9.171 -1.042 1.00 88.06 81 ALA A C 1
ATOM 579 O O . ALA A 1 81 ? 1.886 9.874 -2.027 1.00 88.06 81 ALA A O 1
ATOM 580 N N . LEU A 1 82 ? 1.177 8.688 -0.234 1.00 85.06 82 LEU A N 1
ATOM 581 C CA . LEU A 1 82 ? -0.248 8.928 -0.414 1.00 85.06 82 LEU A CA 1
ATOM 582 C C . LEU A 1 82 ? -0.629 10.374 -0.085 1.00 85.06 82 LEU A C 1
ATOM 584 O O . LEU A 1 82 ? -1.451 10.966 -0.777 1.00 85.06 82 LEU A O 1
ATOM 588 N N . THR A 1 83 ? -0.035 10.950 0.961 1.00 84.50 83 THR A N 1
ATOM 589 C CA . THR A 1 83 ? -0.425 12.278 1.466 1.00 84.50 83 THR A CA 1
ATOM 590 C C . THR A 1 83 ? 0.278 13.433 0.756 1.00 84.50 83 THR A C 1
ATOM 592 O O . THR A 1 83 ? -0.315 14.498 0.602 1.00 84.50 83 THR A O 1
ATOM 595 N N . SER A 1 84 ? 1.502 13.230 0.262 1.00 85.69 84 SER A N 1
ATOM 596 C CA . SER A 1 84 ? 2.236 14.228 -0.531 1.00 85.69 84 SER A CA 1
ATOM 597 C C . SER A 1 84 ? 1.751 14.340 -1.980 1.00 85.69 84 SER A C 1
ATOM 599 O O . SER A 1 84 ? 2.117 15.284 -2.679 1.00 85.69 84 SER A O 1
ATOM 601 N N . GLY A 1 85 ? 0.958 13.374 -2.460 1.00 82.12 85 GLY A N 1
ATOM 602 C CA . GLY A 1 85 ? 0.508 13.309 -3.852 1.00 82.12 85 GLY A CA 1
ATOM 603 C C . GLY A 1 85 ? 1.603 12.915 -4.850 1.00 82.12 85 GLY A C 1
ATOM 604 O O . GLY A 1 85 ? 1.395 13.028 -6.057 1.00 82.12 85 GLY A O 1
ATOM 605 N N . ARG A 1 86 ? 2.768 12.442 -4.378 1.00 84.19 86 ARG A N 1
ATOM 606 C CA . ARG A 1 86 ? 3.861 11.952 -5.242 1.00 84.19 86 ARG A CA 1
ATOM 607 C C . ARG A 1 86 ? 3.535 10.618 -5.926 1.00 84.19 86 ARG A C 1
ATOM 609 O O . ARG A 1 86 ? 4.228 10.232 -6.865 1.00 84.19 86 ARG A O 1
ATOM 616 N N . MET A 1 87 ? 2.499 9.924 -5.449 1.00 86.75 87 MET A N 1
ATOM 617 C CA . MET A 1 87 ? 1.932 8.732 -6.069 1.00 86.75 87 MET A CA 1
ATOM 618 C C . MET A 1 87 ? 0.432 8.918 -6.346 1.00 86.75 87 MET A C 1
ATOM 620 O O . MET A 1 87 ? -0.280 9.486 -5.516 1.00 86.75 87 MET A O 1
ATOM 624 N N . PRO A 1 88 ? -0.074 8.388 -7.471 1.00 86.00 88 PRO A N 1
ATOM 625 C CA . PRO A 1 88 ? 0.670 7.673 -8.510 1.00 86.00 88 PRO A CA 1
ATOM 626 C C . PRO A 1 88 ? 1.448 8.638 -9.436 1.00 86.00 88 PRO A C 1
ATOM 628 O O . PRO A 1 88 ? 1.164 9.838 -9.439 1.00 86.00 88 PRO A O 1
ATOM 631 N N . PRO A 1 89 ? 2.421 8.152 -10.237 1.00 78.88 89 PRO A N 1
ATOM 632 C CA . PRO A 1 89 ? 3.071 8.982 -11.250 1.00 78.88 89 PRO A CA 1
ATOM 633 C C . PRO A 1 89 ? 2.029 9.602 -12.193 1.00 78.88 89 PRO A C 1
ATOM 635 O O . PRO A 1 89 ? 0.977 9.010 -12.451 1.00 78.88 89 PRO A O 1
ATOM 638 N N . MET A 1 90 ? 2.315 10.809 -12.696 1.00 67.38 90 MET A N 1
ATOM 639 C CA . MET A 1 90 ? 1.357 11.594 -13.484 1.00 67.38 90 MET A CA 1
ATOM 640 C C . MET A 1 90 ? 0.699 10.757 -14.593 1.00 67.38 90 MET A C 1
ATOM 642 O O . MET A 1 90 ? 1.382 10.206 -15.453 1.00 67.38 90 MET A O 1
ATOM 646 N N . GLY A 1 91 ? -0.636 10.694 -14.576 1.00 64.56 91 GLY A N 1
ATOM 647 C CA . GLY A 1 91 ? -1.443 9.976 -15.568 1.00 64.56 91 GLY A CA 1
ATOM 648 C C . GLY A 1 91 ? -1.969 8.607 -15.124 1.00 64.56 91 GLY A C 1
ATOM 649 O O . GLY A 1 91 ? -2.849 8.071 -15.795 1.00 64.56 91 GLY A O 1
ATOM 650 N N . ALA A 1 92 ? -1.506 8.057 -13.997 1.00 65.50 92 ALA A N 1
ATOM 651 C CA . ALA A 1 92 ? -2.072 6.832 -13.431 1.00 65.50 92 ALA A CA 1
ATOM 652 C C . ALA A 1 92 ? -3.257 7.122 -12.473 1.00 65.50 92 ALA A C 1
ATOM 654 O O . ALA A 1 92 ? -3.300 8.184 -11.847 1.00 65.50 92 ALA A O 1
ATOM 655 N N . PRO A 1 93 ? -4.247 6.212 -12.349 1.00 63.75 93 PRO A N 1
ATOM 656 C CA . PRO A 1 93 ? -5.402 6.416 -11.471 1.00 63.75 93 PRO A CA 1
ATOM 657 C C . PRO A 1 93 ? -4.990 6.423 -9.993 1.00 63.75 93 PRO A C 1
ATOM 659 O O . PRO A 1 93 ? -4.518 5.411 -9.480 1.00 63.75 93 PRO A O 1
ATOM 662 N N . GLY A 1 94 ? -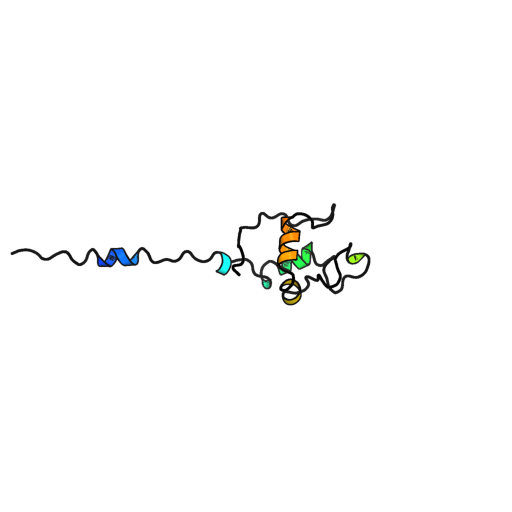5.182 7.547 -9.299 1.00 63.75 94 GLY A N 1
ATOM 663 C CA . GLY A 1 94 ? -4.899 7.655 -7.864 1.00 63.75 94 GLY A CA 1
ATOM 664 C C . GLY A 1 94 ? -6.008 7.091 -6.977 1.00 63.75 94 GLY A C 1
ATOM 665 O O . GLY A 1 94 ? -7.123 6.825 -7.435 1.00 63.75 94 GLY A O 1
ATOM 666 N N . ILE A 1 95 ? -5.710 6.948 -5.684 1.00 64.50 95 ILE A N 1
ATOM 667 C CA . ILE A 1 95 ? -6.746 6.780 -4.663 1.00 64.50 95 ILE A CA 1
ATOM 668 C C . ILE A 1 95 ? -7.303 8.167 -4.321 1.00 64.50 95 ILE A C 1
ATOM 670 O O . ILE A 1 95 ? -6.564 9.069 -3.941 1.00 64.50 95 ILE A O 1
ATOM 674 N N . SER A 1 96 ? -8.603 8.375 -4.519 1.00 56.41 96 SER A N 1
ATOM 675 C CA . SER A 1 96 ? -9.266 9.615 -4.107 1.00 56.41 96 SER A CA 1
ATOM 676 C C . SER A 1 96 ? -9.881 9.370 -2.735 1.00 56.41 96 SER A C 1
ATOM 678 O O . SER A 1 96 ? -10.858 8.633 -2.622 1.00 56.41 96 SER A O 1
ATOM 680 N N . GLY A 1 97 ? -9.274 9.914 -1.681 1.00 53.22 97 GLY A N 1
ATOM 681 C CA . GLY A 1 97 ? -9.772 9.751 -0.320 1.00 53.22 97 GLY A CA 1
ATOM 682 C C . GLY A 1 97 ? -9.214 10.806 0.627 1.00 53.22 97 GLY A C 1
ATOM 683 O O . GLY A 1 97 ? -8.010 11.025 0.687 1.00 53.22 97 GLY A O 1
ATOM 684 N N . THR A 1 98 ? -10.099 11.461 1.375 1.00 43.12 98 THR A N 1
ATOM 685 C CA . THR A 1 98 ? -9.744 12.256 2.553 1.00 43.12 98 THR A CA 1
ATOM 686 C C . THR A 1 98 ? -9.494 11.288 3.705 1.00 43.12 98 THR A C 1
ATOM 688 O O . THR A 1 98 ? -10.450 10.727 4.241 1.00 43.12 98 THR A O 1
ATOM 691 N N . THR A 1 99 ? -8.237 11.038 4.066 1.00 51.53 99 THR A N 1
ATOM 692 C CA . THR A 1 99 ? -7.908 10.166 5.201 1.00 51.53 99 THR A CA 1
ATOM 69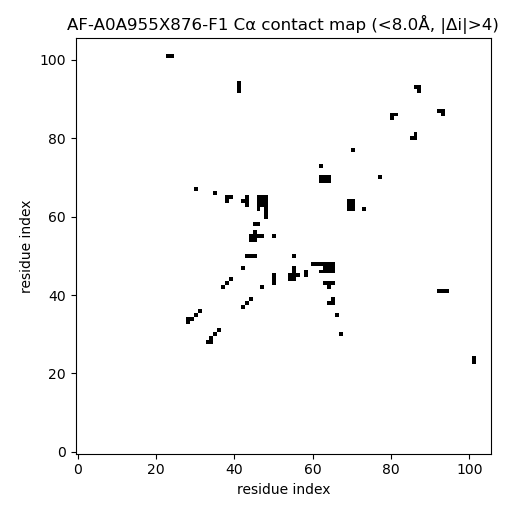3 C C . THR A 1 99 ? -8.490 10.772 6.485 1.00 51.53 99 THR A C 1
ATOM 695 O O . THR A 1 99 ? -8.125 11.901 6.824 1.00 51.53 99 THR A O 1
ATOM 698 N N . PRO A 1 100 ? -9.384 10.089 7.225 1.00 46.22 100 PRO A N 1
ATOM 699 C CA . PRO A 1 100 ? -9.677 10.497 8.591 1.00 46.22 100 PRO A CA 1
ATOM 700 C C . PRO A 1 100 ? -8.392 10.341 9.413 1.00 46.22 100 PRO A C 1
ATOM 702 O O . PRO A 1 100 ? -7.689 9.337 9.298 1.00 46.22 100 PRO A O 1
ATOM 705 N N . ALA A 1 101 ? -8.051 11.361 10.198 1.00 47.25 101 ALA A N 1
ATOM 706 C CA . ALA A 1 101 ? -6.822 11.405 10.978 1.00 47.25 101 ALA A CA 1
ATOM 707 C C . ALA A 1 101 ? -6.841 10.341 12.090 1.00 47.25 101 ALA A C 1
ATOM 709 O O . ALA A 1 101 ? -7.295 10.600 13.197 1.00 47.25 101 ALA A O 1
ATOM 710 N N . CYS A 1 102 ? -6.341 9.144 11.791 1.00 54.47 102 CYS A N 1
ATOM 711 C CA . CYS A 1 102 ? -5.896 8.182 12.792 1.00 54.47 102 CYS A CA 1
ATOM 712 C C . CYS A 1 102 ? -4.373 8.300 12.845 1.00 54.47 102 CYS A C 1
ATOM 714 O O . CYS A 1 102 ? -3.655 7.653 12.084 1.00 54.47 102 CYS A O 1
ATOM 716 N N . SER A 1 103 ? -3.866 9.213 13.670 1.00 50.09 103 SER A N 1
ATOM 717 C CA . SER A 1 1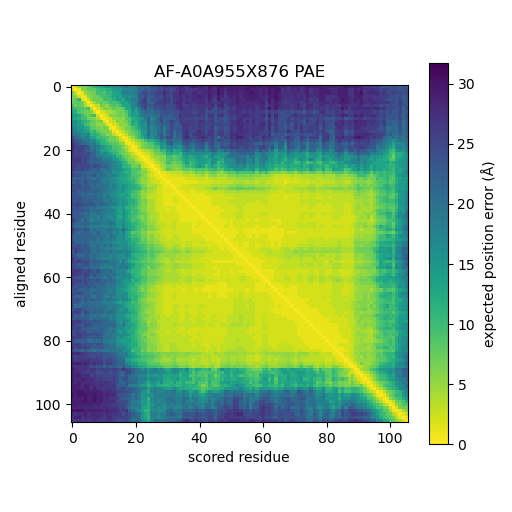03 ? -2.444 9.246 14.003 1.00 50.09 103 SER A CA 1
ATOM 718 C C . SER A 1 103 ? -2.131 7.974 14.784 1.00 50.09 103 SER A C 1
ATOM 720 O O . SER A 1 103 ? -2.539 7.857 15.937 1.00 50.09 103 SER A O 1
ATOM 722 N N . ALA A 1 104 ? -1.459 7.018 14.138 1.00 44.28 104 ALA A N 1
ATOM 723 C CA . ALA A 1 104 ? -0.902 5.847 14.799 1.00 44.28 104 ALA A CA 1
ATOM 724 C C . ALA A 1 104 ? -0.040 6.329 15.973 1.00 44.28 104 ALA A C 1
ATOM 726 O O . ALA A 1 104 ? 0.998 6.960 15.768 1.00 44.28 104 ALA A O 1
ATOM 727 N N . GLY A 1 105 ? -0.528 6.106 17.193 1.00 37.94 105 GLY A N 1
ATOM 728 C CA . GLY A 1 105 ? 0.230 6.352 18.407 1.00 37.94 105 GLY A CA 1
ATOM 729 C C . GLY A 1 105 ? 1.440 5.430 18.420 1.00 37.94 105 GLY A C 1
ATOM 730 O O . GLY A 1 105 ? 1.292 4.216 18.553 1.00 37.94 105 GLY A O 1
ATOM 731 N N . VAL A 1 106 ? 2.612 6.027 18.228 1.00 39.28 106 VAL A N 1
ATOM 732 C CA . VAL A 1 106 ? 3.884 5.524 18.753 1.00 39.28 106 VAL A CA 1
ATOM 733 C C . VAL A 1 106 ? 4.047 5.977 20.195 1.00 39.28 106 VAL A C 1
ATOM 735 O O . VAL A 1 106 ? 3.612 7.112 20.504 1.00 39.28 106 VAL A O 1
#

Foldseek 3Di:
DDDPDPDPPVVVVVVPPPDDPPDPVVVDDDCVRPVVVCCVVAPQQQQALPQDDVSVVPPDRLNHDNDDVSCVVVVVVVVCCLVVVVPDPPPGDHDDDDDDDPPPDD

pLDDT: mean 76.56, std 16.74, range [37.94, 95.38]

Secondary structure (DSSP, 8-state):
------STTTSSSGGGS--PPPPTTTTS--IIIIIHHHHHHHTHHHH-TT--GGGGTTPPTT---SSHHHHGGGHHHHHHHHHSS--SPTTSPPP-----------

Mean predicted aligned error: 12.11 Å

Solvent-accessible surface area (backbone atoms only — not comparable to full-atom values): 7052 Å² total; per-residue (Å²): 138,85,84,91,80,78,73,75,72,63,66,66,64,6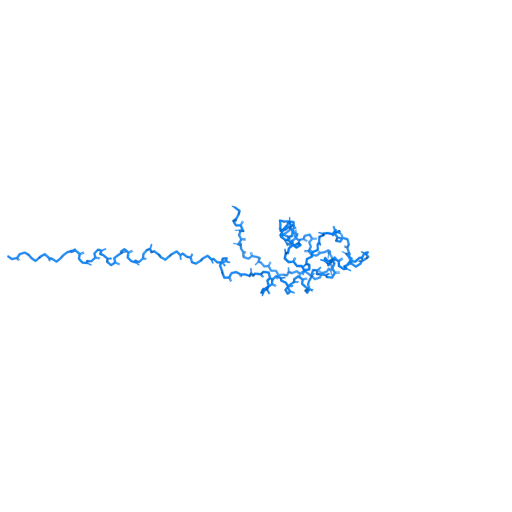8,74,77,77,75,80,77,78,77,61,71,71,81,78,43,87,42,58,89,82,42,49,45,64,52,32,62,74,67,41,34,73,31,22,23,83,86,37,54,75,77,48,12,74,80,50,60,87,89,58,26,57,82,44,67,80,55,33,64,87,44,46,67,61,54,52,48,32,65,72,72,57,70,46,49,59,93,92,52,83,61,89,88,74,85,77,76,91,73,76,79,84,126

Sequence (106 aa):
MRRVLAPLALALALAACGGEPADPCESGPTFTNTVKEISDAKCLSCHSKDAEGANRAGAPVGMDFDDYASIQPILSDFADALTSGRMPPMGAPGISGTTPACSAGV